Protein AF-A0A7I4Z5B1-F1 (afdb_monomer_lite)

Secondary structure (DSSP, 8-state):
-------------------------HHHHHHHHHHHHHHHHHHHHHHHHHHHHHHHHHHTT--SHHHHHHHHHHHHHHHHHHHHHHHT--------GGG---S---------------TT------------------

pLDDT: mean 71.31, std 20.85, range [38.5, 98.06]

Radius of gyration: 37.03 Å; chains: 1; bounding box: 104×56×85 Å

Organism: Haemonchus contortus (NCBI:txid6289)

Structure (mmCIF, N/CA/C/O backbone):
data_AF-A0A7I4Z5B1-F1
#
_entry.id   AF-A0A7I4Z5B1-F1
#
loop_
_atom_site.group_PDB
_atom_sit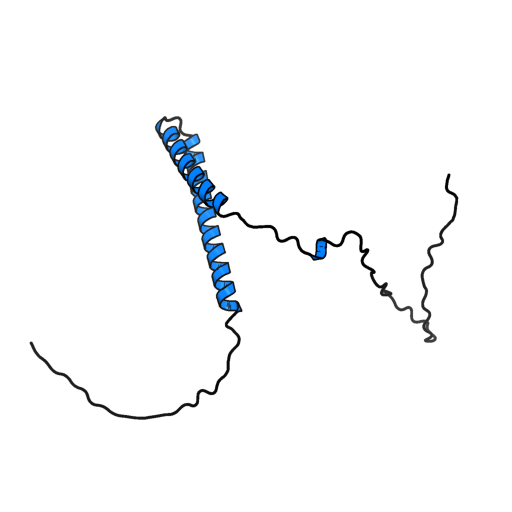e.id
_atom_site.type_symbol
_atom_site.label_atom_id
_atom_site.label_alt_id
_atom_site.label_comp_id
_atom_site.label_asym_id
_atom_site.label_entity_id
_atom_site.label_seq_id
_atom_site.pdbx_PDB_ins_code
_atom_site.Cartn_x
_atom_site.Cartn_y
_atom_site.Cartn_z
_atom_site.occupancy
_atom_site.B_iso_or_equiv
_atom_site.auth_seq_id
_atom_site.auth_comp_id
_atom_site.auth_asym_id
_atom_site.auth_atom_id
_atom_site.pdbx_PDB_model_num
ATOM 1 N N . MET A 1 1 ? 58.709 13.547 12.185 1.00 49.62 1 MET A N 1
ATOM 2 C CA . MET A 1 1 ? 59.556 14.073 11.096 1.00 49.62 1 MET A CA 1
ATOM 3 C C . MET A 1 1 ? 60.590 13.021 10.748 1.00 49.62 1 MET A C 1
ATOM 5 O O . MET A 1 1 ? 61.517 12.858 11.520 1.00 49.62 1 MET A O 1
ATOM 9 N N . PHE A 1 2 ? 60.396 12.301 9.646 1.00 42.34 2 PHE A N 1
ATOM 10 C CA . PHE A 1 2 ? 61.459 11.676 8.856 1.00 42.34 2 PHE A CA 1
ATOM 11 C C . PHE A 1 2 ? 60.923 11.565 7.426 1.00 42.34 2 PHE A C 1
ATOM 13 O O . PHE A 1 2 ? 59.967 10.840 7.168 1.00 42.34 2 PHE A O 1
ATOM 20 N N . ASN A 1 3 ? 61.494 12.387 6.547 1.00 42.47 3 ASN A N 1
ATOM 21 C CA . ASN A 1 3 ? 61.340 12.321 5.098 1.00 42.47 3 ASN A CA 1
ATOM 22 C C . ASN A 1 3 ? 62.118 11.118 4.564 1.00 42.47 3 ASN A C 1
ATOM 24 O O . ASN A 1 3 ? 63.179 10.824 5.112 1.00 42.47 3 ASN A O 1
ATOM 28 N N . SER A 1 4 ? 61.656 10.517 3.464 1.00 48.53 4 SER A N 1
ATOM 29 C CA . SER A 1 4 ? 62.501 9.961 2.389 1.00 48.53 4 SER A CA 1
ATOM 30 C C . SER A 1 4 ? 61.632 9.601 1.179 1.00 48.53 4 SER A C 1
ATOM 32 O O . SER A 1 4 ? 60.956 8.575 1.169 1.00 48.53 4 SER A O 1
ATOM 34 N N . GLU A 1 5 ? 61.650 10.478 0.175 1.00 57.03 5 GLU A N 1
ATOM 35 C CA . GLU A 1 5 ? 61.304 10.177 -1.216 1.00 57.03 5 GLU A CA 1
ATOM 36 C C . GLU A 1 5 ? 62.253 9.118 -1.783 1.00 57.03 5 GLU A C 1
ATOM 38 O O . GLU A 1 5 ? 63.460 9.199 -1.556 1.00 57.03 5 GLU A O 1
ATOM 43 N N . ILE A 1 6 ? 61.729 8.203 -2.603 1.00 55.91 6 ILE A N 1
ATOM 44 C CA . ILE A 1 6 ? 62.507 7.531 -3.649 1.00 55.91 6 ILE A CA 1
ATOM 45 C C . ILE A 1 6 ? 61.619 7.413 -4.897 1.00 55.91 6 ILE A C 1
ATOM 47 O O . ILE A 1 6 ? 60.673 6.631 -4.929 1.00 55.91 6 ILE A O 1
ATOM 51 N N . ILE A 1 7 ? 61.953 8.196 -5.925 1.00 51.06 7 ILE A N 1
ATOM 52 C CA . ILE A 1 7 ? 61.634 7.954 -7.343 1.00 51.06 7 ILE A CA 1
ATOM 53 C C . ILE A 1 7 ? 62.994 7.758 -8.040 1.00 51.06 7 ILE A C 1
ATOM 55 O O . ILE A 1 7 ? 63.935 8.482 -7.704 1.00 51.06 7 ILE A O 1
ATOM 59 N N . PRO A 1 8 ? 63.154 6.761 -8.933 1.00 51.91 8 PRO A N 1
ATOM 60 C CA . PRO A 1 8 ? 63.232 7.043 -10.382 1.00 51.91 8 PRO A CA 1
ATOM 61 C C . PRO A 1 8 ? 62.488 5.985 -11.234 1.00 51.91 8 PRO A C 1
ATOM 63 O O . PRO A 1 8 ? 62.470 4.807 -10.904 1.00 51.91 8 PRO A O 1
ATOM 66 N N . MET A 1 9 ? 61.674 6.384 -12.219 1.00 46.31 9 MET A N 1
ATOM 67 C CA . MET A 1 9 ? 62.015 6.587 -13.644 1.00 46.31 9 MET A CA 1
ATOM 68 C C . MET A 1 9 ? 62.583 5.355 -14.385 1.00 46.31 9 MET A C 1
ATOM 70 O O . MET A 1 9 ? 63.701 4.929 -14.116 1.00 46.31 9 MET A O 1
ATOM 74 N N . GLY A 1 10 ? 61.839 4.866 -15.390 1.00 42.00 10 GLY A N 1
ATOM 75 C CA . GLY A 1 10 ? 62.296 3.901 -16.400 1.00 42.00 10 GLY A CA 1
ATOM 76 C C . GLY A 1 10 ? 61.210 3.578 -17.442 1.00 42.00 10 GLY A C 1
ATOM 77 O O . GLY A 1 10 ? 60.165 3.041 -17.095 1.00 42.00 10 GLY A O 1
ATOM 78 N N . GLU A 1 11 ? 61.456 3.963 -18.695 1.00 46.19 11 GLU A N 1
ATOM 79 C CA . GLU A 1 11 ? 60.587 3.912 -19.883 1.00 46.19 11 GLU A CA 1
ATOM 80 C C . GLU A 1 11 ? 60.295 2.499 -20.429 1.00 46.19 11 GLU A C 1
ATOM 82 O O . GLU A 1 11 ? 61.148 1.620 -20.356 1.00 46.19 11 GLU A O 1
ATOM 87 N N . ALA A 1 12 ? 59.157 2.335 -21.121 1.00 40.97 12 ALA A N 1
ATOM 88 C CA . ALA A 1 12 ? 59.085 1.648 -22.420 1.00 40.97 12 ALA A CA 1
ATOM 89 C C . ALA A 1 12 ? 57.744 1.949 -23.111 1.00 40.97 12 ALA A C 1
ATOM 91 O O . ALA A 1 12 ? 56.671 1.615 -22.612 1.00 40.97 12 ALA A O 1
ATOM 92 N N . ALA A 1 13 ? 57.819 2.573 -24.284 1.00 47.03 13 ALA A N 1
ATOM 93 C CA . ALA A 1 13 ? 56.715 2.679 -25.223 1.00 47.03 13 ALA A CA 1
ATOM 94 C C . ALA A 1 13 ? 56.342 1.292 -25.776 1.00 47.03 13 ALA A C 1
ATOM 96 O O . ALA A 1 13 ? 57.212 0.502 -26.139 1.00 47.03 13 ALA A O 1
ATOM 97 N N . THR A 1 14 ? 55.050 1.013 -25.921 1.00 38.50 14 THR A N 1
ATOM 98 C CA . THR A 1 14 ? 54.547 0.091 -26.945 1.00 38.50 14 THR A CA 1
ATOM 99 C C . THR A 1 14 ? 53.209 0.621 -27.426 1.00 38.50 14 THR A C 1
ATOM 101 O O . THR A 1 14 ? 52.199 0.571 -26.731 1.00 38.50 14 THR A O 1
ATOM 104 N N . THR A 1 15 ? 53.256 1.175 -28.631 1.00 43.28 15 THR A N 1
ATOM 105 C CA . THR A 1 15 ? 52.124 1.408 -29.516 1.00 43.28 15 THR A CA 1
ATOM 106 C C . THR A 1 15 ? 51.325 0.117 -29.655 1.00 43.28 15 THR A C 1
ATOM 108 O O . THR A 1 15 ? 51.838 -0.868 -30.182 1.00 43.28 15 THR A O 1
ATOM 111 N N . GLN A 1 16 ? 50.066 0.132 -29.225 1.00 39.06 16 GLN A N 1
ATOM 112 C CA . GLN A 1 16 ? 49.049 -0.712 -29.832 1.00 39.06 16 GLN A CA 1
ATOM 113 C C . GLN A 1 16 ? 48.004 0.186 -30.480 1.00 39.06 16 GLN A C 1
ATOM 115 O O . GLN A 1 16 ? 47.349 1.019 -29.862 1.00 39.06 16 GLN A O 1
ATOM 120 N N . GLU A 1 17 ? 47.988 0.029 -31.791 1.00 46.47 17 GLU A N 1
ATOM 121 C CA . GLU A 1 17 ? 47.035 0.472 -32.781 1.00 46.47 17 GLU A CA 1
ATOM 122 C C . GLU A 1 17 ? 45.650 -0.086 -32.422 1.00 46.47 17 GLU A C 1
ATOM 124 O O . GLU A 1 17 ? 45.343 -1.237 -32.718 1.00 46.47 17 GLU A O 1
ATOM 129 N N . GLU A 1 18 ? 44.815 0.703 -31.742 1.00 43.25 18 GLU A N 1
ATOM 130 C CA . GLU A 1 18 ? 43.406 0.348 -31.561 1.00 43.25 18 GLU A CA 1
ATOM 131 C C . GLU A 1 18 ? 42.609 0.936 -32.727 1.00 43.25 18 GLU A C 1
ATOM 133 O O . GLU A 1 18 ? 42.120 2.070 -32.724 1.00 43.25 18 GLU A O 1
ATOM 138 N N . ALA A 1 19 ? 42.578 0.147 -33.798 1.00 40.78 19 ALA A N 1
ATOM 139 C CA . ALA A 1 19 ? 41.697 0.344 -34.925 1.00 40.78 19 ALA A CA 1
ATOM 140 C C . ALA A 1 19 ? 40.240 0.267 -34.449 1.00 40.78 19 ALA A C 1
ATOM 142 O O . ALA A 1 19 ? 39.747 -0.778 -34.045 1.00 40.78 19 ALA A O 1
ATOM 143 N N . SER A 1 20 ? 39.579 1.419 -34.513 1.00 49.75 20 SER A N 1
ATOM 144 C CA . SER A 1 20 ? 38.148 1.617 -34.744 1.00 49.75 20 SER A CA 1
ATOM 145 C C . SER A 1 20 ? 37.341 0.343 -35.047 1.00 49.75 20 SER A C 1
ATOM 147 O O . SER A 1 20 ? 37.263 -0.084 -36.197 1.00 49.75 20 SER A O 1
ATOM 149 N N . GLU A 1 21 ? 36.603 -0.148 -34.056 1.00 49.09 21 GLU A N 1
ATOM 150 C CA . GLU A 1 21 ? 35.303 -0.774 -34.293 1.00 49.09 21 GLU A CA 1
ATOM 151 C C . GLU A 1 21 ? 34.236 -0.014 -33.494 1.00 49.09 21 GLU A C 1
ATOM 153 O O . GLU A 1 21 ? 34.240 -0.045 -32.262 1.00 49.09 21 GLU A O 1
ATOM 158 N N . PRO A 1 22 ? 33.288 0.685 -34.144 1.00 49.38 22 PRO A N 1
ATOM 159 C CA . PRO A 1 22 ? 32.099 1.157 -33.461 1.00 49.38 22 PRO A CA 1
ATOM 160 C C . PRO A 1 22 ? 31.186 -0.051 -33.216 1.00 49.38 22 PRO A C 1
ATOM 162 O O . PRO A 1 22 ? 30.322 -0.369 -34.033 1.00 49.38 22 PRO A O 1
ATOM 165 N N . HIS A 1 23 ? 31.373 -0.745 -32.090 1.00 48.34 23 HIS A N 1
ATOM 166 C CA . HIS A 1 23 ? 30.384 -1.704 -31.605 1.00 48.34 23 HIS A CA 1
ATOM 167 C C . HIS A 1 23 ? 29.082 -0.961 -31.284 1.00 48.34 23 HIS A C 1
ATOM 169 O O . HIS A 1 23 ? 28.945 -0.222 -30.307 1.00 48.34 23 HIS A O 1
ATOM 175 N N . SER A 1 24 ? 28.116 -1.146 -32.177 1.00 51.94 24 SER A N 1
ATOM 176 C CA . SER A 1 24 ? 26.752 -0.633 -32.120 1.00 51.94 24 SER A CA 1
ATOM 177 C C . SER A 1 24 ? 25.913 -1.364 -31.051 1.00 51.94 24 SER A C 1
ATOM 179 O O . SER A 1 24 ? 24.845 -1.889 -31.355 1.00 51.94 24 SER A O 1
ATOM 181 N N . ASP A 1 25 ? 26.353 -1.360 -29.790 1.00 56.25 25 ASP A N 1
ATOM 182 C CA . ASP A 1 25 ? 25.610 -1.941 -28.651 1.00 56.25 25 ASP A CA 1
ATOM 183 C C . ASP A 1 25 ? 24.919 -0.886 -27.763 1.00 56.25 25 ASP A C 1
ATOM 185 O O . ASP A 1 25 ? 24.144 -1.195 -26.852 1.00 56.25 25 ASP A O 1
ATOM 189 N N . ALA A 1 26 ? 25.153 0.398 -28.031 1.00 57.97 26 ALA A N 1
ATOM 190 C CA . ALA A 1 26 ? 24.742 1.487 -27.148 1.00 57.97 26 ALA A CA 1
ATOM 191 C C . ALA A 1 26 ? 23.224 1.820 -27.051 1.00 57.97 26 ALA A C 1
ATOM 193 O O . ALA A 1 26 ? 22.852 2.471 -26.071 1.00 57.97 26 ALA A O 1
ATOM 194 N N . PRO A 1 27 ? 22.295 1.406 -27.944 1.00 56.41 27 PRO A N 1
ATOM 195 C CA . PRO A 1 27 ? 20.877 1.762 -27.768 1.00 56.41 27 PRO A CA 1
ATOM 196 C C . PRO A 1 27 ? 20.098 0.856 -26.798 1.00 56.41 27 PRO A C 1
ATOM 198 O O . PRO A 1 27 ? 19.154 1.320 -26.151 1.00 56.41 27 PRO A O 1
ATOM 201 N N . LEU A 1 28 ? 20.454 -0.432 -26.696 1.00 57.66 28 LEU A N 1
ATOM 202 C CA . LEU A 1 28 ? 19.630 -1.428 -25.991 1.00 57.66 28 LEU A CA 1
ATOM 203 C C . LEU A 1 28 ? 19.848 -1.406 -24.471 1.00 57.66 28 LEU A C 1
ATOM 205 O O . LEU A 1 28 ? 18.876 -1.451 -23.715 1.00 57.66 28 LEU A O 1
ATOM 209 N N . SER A 1 29 ? 21.092 -1.224 -24.019 1.00 76.12 29 SER A N 1
ATOM 210 C CA . SER A 1 29 ? 21.454 -1.218 -22.591 1.00 76.12 29 SER A CA 1
ATOM 211 C C . SER A 1 29 ? 20.813 -0.057 -21.812 1.00 76.12 29 SER A C 1
ATOM 213 O O . SER A 1 29 ? 20.193 -0.251 -20.765 1.00 76.12 29 SER A O 1
ATOM 215 N N . VAL A 1 30 ? 20.842 1.163 -22.362 1.00 83.25 30 VAL A N 1
ATOM 216 C CA . VAL A 1 30 ? 20.308 2.357 -21.676 1.00 83.25 30 VAL A CA 1
ATOM 217 C C . VAL A 1 30 ? 18.776 2.354 -21.626 1.00 83.25 30 VAL A C 1
ATOM 219 O O . VAL A 1 30 ? 18.161 2.813 -20.658 1.00 83.25 30 VAL A O 1
ATOM 222 N N . ALA A 1 31 ? 18.120 1.867 -22.681 1.00 82.88 31 ALA A N 1
ATOM 223 C CA . ALA A 1 31 ? 16.665 1.735 -22.704 1.00 82.88 31 ALA A CA 1
ATOM 224 C C . ALA A 1 31 ? 16.182 0.658 -21.718 1.00 82.88 31 ALA A C 1
ATOM 226 O O . ALA A 1 31 ? 15.190 0.874 -21.012 1.00 82.88 31 ALA A O 1
ATOM 227 N N . GLN A 1 32 ? 16.906 -0.461 -21.635 1.00 88.50 32 GLN A N 1
ATOM 228 C CA . GLN A 1 32 ? 16.639 -1.532 -20.683 1.00 88.50 32 GLN A CA 1
ATOM 229 C C . GLN A 1 32 ? 16.850 -1.075 -19.234 1.00 88.50 32 GLN A C 1
ATOM 231 O O . GLN A 1 32 ? 15.934 -1.235 -18.427 1.00 88.50 32 GLN A O 1
ATOM 236 N N . GLY A 1 33 ? 17.958 -0.397 -18.921 1.00 90.75 33 GLY A N 1
ATOM 237 C CA . GLY A 1 33 ? 18.211 0.129 -17.574 1.00 90.75 33 GLY A CA 1
ATOM 238 C C . GLY A 1 33 ? 17.112 1.084 -17.095 1.00 90.75 33 GLY A C 1
ATOM 239 O O . GLY A 1 33 ? 16.570 0.930 -16.002 1.00 90.75 33 GLY A O 1
ATOM 240 N N . ARG A 1 34 ? 16.660 2.006 -17.959 1.00 92.94 34 ARG A N 1
ATOM 241 C CA . ARG A 1 34 ? 15.523 2.895 -17.646 1.00 92.94 34 ARG A CA 1
ATOM 242 C C . ARG A 1 34 ? 14.218 2.131 -17.417 1.00 92.94 34 ARG A C 1
ATOM 244 O O . ARG A 1 34 ? 13.364 2.581 -16.653 1.00 92.94 34 ARG A O 1
ATOM 251 N N . ARG A 1 35 ? 14.005 1.013 -18.118 1.00 93.06 35 ARG A N 1
ATOM 252 C CA . ARG A 1 35 ? 12.827 0.159 -17.921 1.00 93.06 35 ARG A CA 1
ATOM 253 C C . ARG A 1 35 ? 12.890 -0.514 -16.555 1.00 93.06 35 ARG A C 1
ATOM 255 O O . ARG A 1 35 ? 11.924 -0.405 -15.806 1.00 93.06 35 ARG A O 1
ATOM 262 N N . GLU A 1 36 ? 13.997 -1.173 -16.242 1.00 94.75 36 GLU A N 1
ATOM 263 C CA . GLU A 1 36 ? 14.215 -1.850 -14.961 1.00 94.75 36 GLU A CA 1
ATOM 264 C C . GLU A 1 36 ? 14.051 -0.879 -13.790 1.00 94.75 36 GLU A C 1
ATOM 266 O O . GLU A 1 36 ? 13.286 -1.159 -12.870 1.00 94.75 36 GLU A O 1
ATOM 271 N N . GLU A 1 37 ? 14.633 0.319 -13.881 1.00 95.69 37 GLU A N 1
ATOM 272 C CA . GLU A 1 37 ? 14.490 1.366 -12.867 1.00 95.69 37 GLU A CA 1
ATOM 273 C C . GLU A 1 37 ? 13.017 1.734 -12.606 1.00 95.69 37 GLU A C 1
ATOM 275 O O . GLU A 1 37 ? 12.579 1.804 -11.453 1.00 95.69 37 GLU A O 1
ATOM 280 N N . ARG A 1 38 ? 12.213 1.922 -13.666 1.00 95.44 38 ARG A N 1
ATOM 281 C CA . ARG A 1 38 ? 10.770 2.195 -13.526 1.00 95.44 38 ARG A CA 1
ATOM 282 C C . ARG A 1 38 ? 10.033 1.041 -12.850 1.00 95.44 38 ARG A C 1
ATOM 284 O O . ARG A 1 38 ? 9.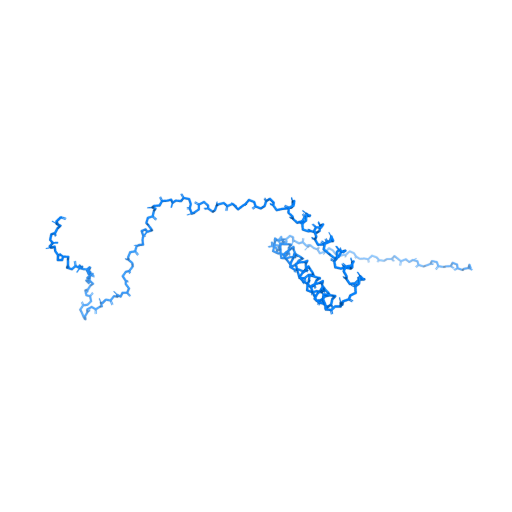171 1.293 -12.011 1.00 95.44 38 ARG A O 1
ATOM 291 N N . TYR A 1 39 ? 10.363 -0.207 -13.183 1.00 96.75 39 TYR A N 1
ATOM 292 C CA . TYR A 1 39 ? 9.747 -1.374 -12.545 1.00 96.75 39 TYR A CA 1
ATOM 293 C C . TYR A 1 39 ? 10.180 -1.542 -11.086 1.00 96.75 39 TYR A C 1
ATOM 295 O O . TYR A 1 39 ? 9.346 -1.897 -10.254 1.00 96.75 39 TYR A O 1
ATOM 303 N N . CYS A 1 40 ? 11.427 -1.217 -10.743 1.00 97.06 40 CYS A N 1
ATOM 304 C CA . CYS A 1 40 ? 11.893 -1.165 -9.359 1.00 97.06 40 CYS A CA 1
ATOM 305 C C . CYS A 1 40 ? 11.107 -0.123 -8.551 1.00 97.06 40 CYS A C 1
ATOM 307 O O . CYS A 1 40 ? 10.574 -0.450 -7.490 1.00 97.06 40 CYS A O 1
ATOM 309 N N . LYS A 1 41 ? 10.944 1.096 -9.084 1.00 96.94 41 LYS A N 1
ATOM 310 C CA . LYS A 1 41 ? 10.124 2.155 -8.466 1.00 96.94 41 LYS A CA 1
ATOM 311 C C . LYS A 1 41 ? 8.663 1.727 -8.307 1.00 96.94 41 LYS A C 1
ATOM 313 O O . LYS A 1 41 ? 8.099 1.867 -7.226 1.00 96.94 41 LYS A O 1
ATOM 318 N N . LEU A 1 42 ? 8.066 1.128 -9.340 1.00 96.12 42 LEU A N 1
ATOM 319 C CA . LEU A 1 42 ? 6.708 0.579 -9.271 1.00 96.12 42 LEU A CA 1
ATOM 320 C C . LEU A 1 42 ? 6.587 -0.511 -8.199 1.00 96.12 42 LEU A C 1
ATOM 322 O O . LEU A 1 42 ? 5.619 -0.531 -7.441 1.00 96.12 42 LEU A O 1
ATOM 326 N N . SER A 1 43 ? 7.562 -1.419 -8.118 1.00 97.12 43 SER A N 1
ATOM 327 C CA . SER A 1 43 ? 7.571 -2.457 -7.089 1.00 97.12 43 SER A CA 1
ATOM 328 C C . SER A 1 43 ? 7.677 -1.859 -5.690 1.00 97.12 43 SER A C 1
ATOM 330 O O . SER A 1 43 ? 7.030 -2.386 -4.789 1.00 97.12 43 SER A O 1
ATOM 332 N N . ALA A 1 44 ? 8.474 -0.807 -5.496 1.00 97.19 44 ALA A N 1
ATOM 333 C CA . ALA A 1 44 ? 8.583 -0.124 -4.213 1.00 97.19 44 ALA A CA 1
ATOM 334 C C . ALA A 1 44 ? 7.238 0.497 -3.810 1.00 97.19 44 ALA A C 1
ATOM 336 O O . ALA A 1 44 ? 6.746 0.206 -2.725 1.00 97.19 44 ALA A O 1
ATOM 337 N N . ILE A 1 45 ? 6.587 1.231 -4.722 1.00 95.88 45 ILE A N 1
ATOM 338 C CA . ILE A 1 45 ? 5.260 1.828 -4.493 1.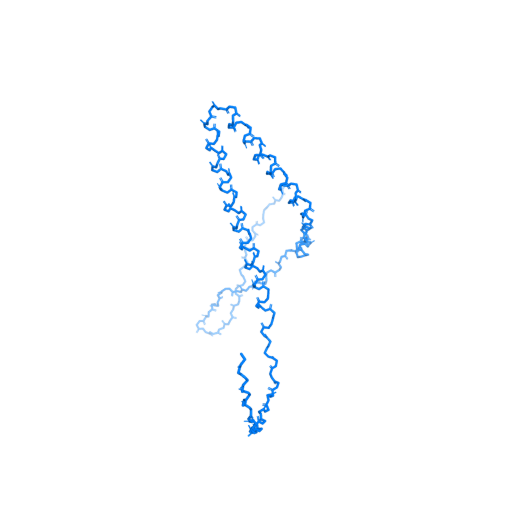00 95.88 45 ILE A CA 1
ATOM 339 C C . ILE A 1 45 ? 4.239 0.762 -4.078 1.00 95.88 45 ILE A C 1
ATOM 341 O O . ILE A 1 45 ? 3.531 0.939 -3.090 1.00 95.88 45 ILE A O 1
ATOM 345 N N . LYS A 1 46 ? 4.192 -0.373 -4.788 1.00 96.81 46 LYS A N 1
ATOM 346 C CA . LYS A 1 46 ? 3.268 -1.474 -4.467 1.00 96.81 46 LYS A CA 1
ATOM 347 C C . LYS A 1 46 ? 3.492 -2.048 -3.069 1.00 96.81 46 LYS A C 1
ATOM 349 O O . LYS A 1 46 ? 2.524 -2.299 -2.359 1.00 96.81 46 LYS A O 1
ATOM 354 N N . ARG A 1 47 ? 4.752 -2.259 -2.671 1.00 97.75 47 ARG A N 1
ATOM 355 C CA . ARG A 1 47 ? 5.079 -2.769 -1.329 1.00 97.75 47 ARG A CA 1
ATOM 356 C C . ARG A 1 47 ? 4.676 -1.770 -0.252 1.00 97.75 47 ARG A C 1
ATOM 358 O O . ARG A 1 47 ? 4.055 -2.169 0.724 1.00 97.75 47 ARG A O 1
ATOM 365 N N . THR A 1 48 ? 4.979 -0.489 -0.451 1.00 96.56 48 THR A N 1
ATOM 366 C CA . THR A 1 48 ? 4.592 0.568 0.489 1.00 96.56 48 THR A CA 1
ATOM 367 C C . THR A 1 48 ? 3.077 0.636 0.649 1.00 96.56 48 THR A C 1
ATOM 369 O O . THR A 1 48 ? 2.594 0.674 1.775 1.00 96.56 48 THR A O 1
ATOM 372 N N . TYR A 1 49 ? 2.322 0.576 -0.452 1.00 96.62 49 TYR A N 1
ATOM 373 C CA . TYR A 1 49 ? 0.861 0.583 -0.394 1.00 96.62 49 TYR A CA 1
ATOM 374 C C . TYR A 1 49 ? 0.307 -0.616 0.383 1.00 96.62 49 TYR A C 1
ATOM 376 O O . TYR A 1 49 ? -0.537 -0.433 1.251 1.00 96.62 49 TYR A O 1
ATOM 384 N N . ALA A 1 50 ? 0.836 -1.820 0.145 1.00 97.44 50 ALA A N 1
ATOM 385 C CA . ALA A 1 50 ? 0.414 -3.018 0.872 1.00 97.44 50 ALA A CA 1
ATOM 386 C C . ALA A 1 50 ? 0.667 -2.912 2.389 1.00 97.44 50 ALA A C 1
ATOM 388 O O . ALA A 1 50 ? -0.154 -3.360 3.184 1.00 97.44 50 ALA A O 1
ATOM 389 N N . VAL A 1 51 ? 1.783 -2.299 2.801 1.00 97.50 51 VAL A N 1
ATOM 390 C CA . VAL A 1 51 ? 2.064 -2.039 4.223 1.00 97.50 51 VAL A CA 1
ATOM 391 C C . VAL A 1 51 ? 1.067 -1.036 4.800 1.00 97.50 51 VAL A C 1
ATOM 393 O O . VAL A 1 51 ? 0.512 -1.283 5.865 1.00 97.50 51 VAL A O 1
ATOM 396 N N . VAL A 1 52 ? 0.808 0.070 4.097 1.00 97.44 52 VAL A N 1
ATOM 397 C CA . VAL A 1 52 ? -0.165 1.085 4.533 1.00 97.44 52 VAL A CA 1
ATOM 398 C C . VAL A 1 52 ? -1.565 0.485 4.666 1.00 97.44 52 VAL A C 1
ATOM 400 O O . VAL A 1 52 ? -2.227 0.708 5.675 1.00 97.44 52 VAL A O 1
ATOM 403 N N . GLU A 1 53 ? -1.993 -0.321 3.695 1.00 97.19 53 GLU A N 1
ATOM 404 C CA . GLU A 1 53 ? -3.282 -1.014 3.715 1.00 97.19 53 GLU A CA 1
ATOM 405 C C . GLU A 1 53 ? -3.383 -1.988 4.897 1.00 97.19 53 GLU A C 1
ATOM 407 O O . GLU A 1 53 ? -4.356 -1.951 5.649 1.00 97.19 53 GLU A O 1
ATOM 412 N N . ALA A 1 54 ? -2.358 -2.815 5.123 1.00 98.06 54 ALA A N 1
ATOM 413 C CA . ALA A 1 54 ? -2.330 -3.743 6.252 1.00 98.06 54 ALA A CA 1
ATOM 414 C C . ALA A 1 54 ? -2.390 -3.015 7.608 1.00 98.06 54 ALA A C 1
ATOM 416 O O . ALA A 1 54 ? -3.094 -3.459 8.524 1.00 98.06 54 ALA A O 1
ATOM 417 N N . THR A 1 55 ? -1.692 -1.883 7.733 1.00 96.88 55 THR A N 1
ATOM 418 C CA . THR A 1 55 ? -1.739 -1.028 8.925 1.00 96.88 55 THR A CA 1
ATOM 419 C C . THR A 1 55 ? -3.123 -0.418 9.108 1.00 96.88 55 THR A C 1
ATOM 421 O O . THR A 1 55 ? -3.685 -0.535 10.192 1.00 96.88 55 THR A O 1
ATOM 424 N N . ALA A 1 56 ? -3.721 0.149 8.058 1.00 97.31 56 ALA A N 1
ATOM 425 C CA . ALA A 1 56 ? -5.060 0.730 8.119 1.00 97.31 56 ALA A CA 1
ATOM 426 C C . ALA A 1 56 ? -6.122 -0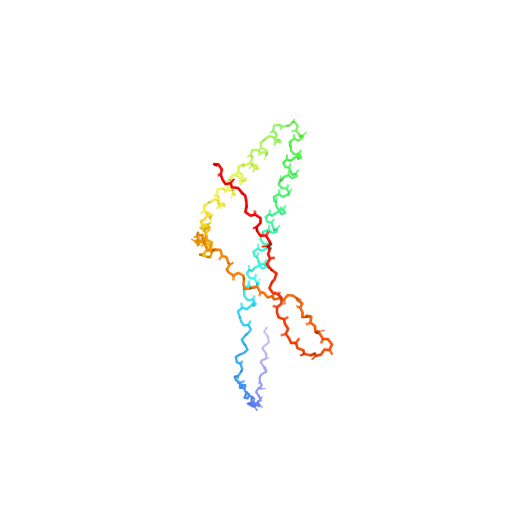.309 8.521 1.00 97.31 56 ALA A C 1
ATOM 428 O O . ALA A 1 56 ? -6.951 -0.043 9.386 1.00 97.31 56 ALA A O 1
ATOM 429 N N . ILE A 1 57 ? -6.050 -1.528 7.971 1.00 98.06 57 ILE A N 1
ATOM 430 C CA . ILE A 1 57 ? -6.929 -2.644 8.361 1.00 98.06 57 ILE A CA 1
ATOM 431 C C . ILE A 1 57 ? -6.741 -3.009 9.837 1.00 98.06 57 ILE A C 1
ATOM 433 O O . ILE A 1 57 ? -7.704 -3.368 10.513 1.00 98.06 57 ILE A O 1
ATOM 437 N N . SER A 1 58 ? -5.506 -2.968 10.335 1.00 97.69 58 SER A N 1
ATOM 438 C CA . SER A 1 58 ? -5.209 -3.277 11.736 1.00 97.69 58 SER A CA 1
ATOM 439 C C . SER A 1 58 ? -5.731 -2.188 12.674 1.00 97.69 58 SER A C 1
ATOM 441 O O . SER A 1 58 ? -6.354 -2.519 13.678 1.00 97.69 58 SER A O 1
ATOM 443 N N . LEU A 1 59 ? -5.551 -0.913 12.317 1.00 97.19 59 LEU A N 1
ATOM 444 C CA . LEU A 1 59 ? -6.070 0.235 13.066 1.00 97.19 59 LEU A CA 1
ATOM 445 C C . LEU A 1 59 ? -7.598 0.263 13.089 1.00 97.19 59 LEU A C 1
ATOM 447 O O . LEU A 1 59 ? -8.176 0.478 14.143 1.00 97.19 59 LEU A O 1
ATOM 451 N N . ALA A 1 60 ? -8.260 -0.057 11.975 1.00 96.88 60 ALA A N 1
ATOM 452 C CA . ALA A 1 60 ? -9.723 -0.093 11.894 1.00 96.88 60 ALA A CA 1
ATOM 453 C C . ALA A 1 60 ? -10.380 -1.143 12.813 1.00 96.88 60 ALA A C 1
ATOM 455 O O . ALA A 1 60 ? -11.593 -1.120 13.007 1.00 96.88 60 ALA A O 1
ATOM 456 N N . LYS A 1 61 ? -9.603 -2.087 13.361 1.00 97.38 61 LYS A N 1
ATOM 457 C CA . LYS A 1 61 ? -10.077 -3.068 14.351 1.00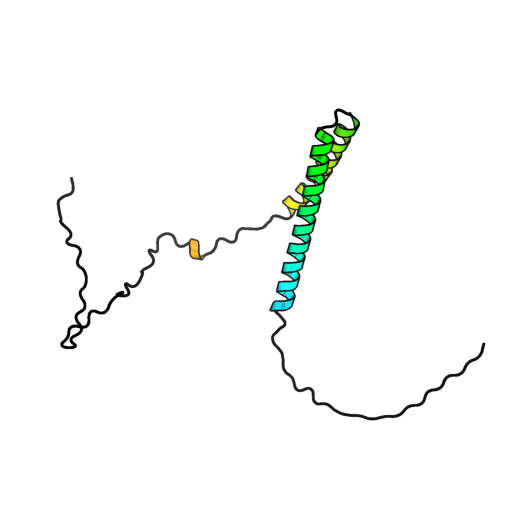 97.38 61 LYS A CA 1
ATOM 458 C C . LYS A 1 61 ? -9.949 -2.573 15.793 1.00 97.38 61 LYS A C 1
ATOM 460 O O . LYS A 1 61 ? -10.455 -3.242 16.691 1.00 97.38 61 LYS A O 1
ATOM 465 N N . LEU A 1 62 ? -9.233 -1.474 16.024 1.00 96.44 62 LEU A N 1
ATOM 466 C CA . LEU A 1 62 ? -9.039 -0.881 17.342 1.00 96.44 62 LEU A CA 1
ATOM 467 C C . LEU A 1 62 ? -10.117 0.181 17.570 1.00 96.44 62 LEU A C 1
ATOM 469 O O . LEU A 1 62 ? -10.230 1.126 16.796 1.00 96.44 62 LEU A O 1
ATOM 473 N N . ASP A 1 63 ? -10.891 0.032 18.641 1.00 95.06 63 ASP A N 1
ATOM 474 C CA . ASP A 1 63 ? -11.909 1.005 19.052 1.00 95.06 63 ASP A CA 1
ATOM 475 C C . ASP A 1 63 ? -11.281 2.049 19.986 1.00 95.06 63 ASP A C 1
ATOM 477 O O . ASP A 1 63 ? -11.491 2.046 21.200 1.00 95.06 63 ASP A O 1
ATOM 481 N N . THR A 1 64 ? -10.379 2.862 19.432 1.00 97.12 64 THR A N 1
ATOM 482 C CA . THR A 1 64 ? -9.702 3.938 20.163 1.00 97.12 64 THR A CA 1
ATOM 483 C C . THR A 1 64 ? -9.688 5.230 19.354 1.00 97.12 64 THR A C 1
ATOM 485 O O . THR A 1 64 ? -9.541 5.221 18.128 1.00 97.12 64 THR A O 1
ATOM 488 N N . ASP A 1 65 ? -9.773 6.363 20.051 1.00 96.19 65 ASP A N 1
ATOM 489 C CA . ASP A 1 65 ? -9.649 7.686 19.427 1.00 96.19 65 ASP A CA 1
ATOM 490 C C . ASP A 1 65 ? -8.291 7.837 18.722 1.00 96.19 65 ASP A C 1
ATOM 492 O O . ASP A 1 65 ? -8.212 8.363 17.615 1.00 96.19 65 ASP A O 1
ATOM 496 N N . GLU A 1 66 ? -7.234 7.270 19.310 1.00 96.06 66 GLU A N 1
ATOM 497 C CA . GLU A 1 66 ? -5.890 7.225 18.727 1.00 96.06 66 GLU A CA 1
ATOM 498 C C . GLU A 1 66 ? -5.849 6.497 17.371 1.00 96.06 66 GLU A C 1
ATOM 500 O O . GLU A 1 66 ? -5.122 6.893 16.464 1.00 96.06 66 GLU A O 1
ATOM 505 N N . ALA A 1 67 ? -6.619 5.416 17.206 1.00 96.81 67 ALA A N 1
ATOM 506 C CA . ALA A 1 67 ? -6.683 4.705 15.931 1.00 96.81 67 ALA A CA 1
ATOM 507 C C . ALA A 1 67 ? -7.408 5.540 14.867 1.00 96.81 67 ALA A C 1
ATOM 509 O O . ALA A 1 67 ? -7.016 5.529 13.698 1.00 96.81 67 ALA A O 1
ATOM 510 N N . THR A 1 68 ? -8.422 6.303 15.277 1.00 97.06 68 THR A N 1
ATOM 511 C CA . THR A 1 68 ? -9.159 7.212 14.392 1.00 97.06 68 THR A CA 1
ATOM 512 C C . THR A 1 68 ? -8.257 8.341 13.898 1.00 97.06 68 THR A C 1
ATOM 514 O O . THR A 1 68 ? -8.172 8.567 12.691 1.00 97.06 68 THR A O 1
ATOM 517 N N . THR A 1 69 ? -7.501 8.987 14.793 1.00 97.88 69 THR A N 1
ATOM 518 C CA . THR A 1 69 ? -6.568 10.061 14.413 1.00 97.88 69 THR A CA 1
ATOM 519 C C . THR A 1 69 ? -5.453 9.558 13.492 1.00 97.88 69 THR A C 1
ATOM 521 O O . THR A 1 69 ? -5.120 10.214 12.505 1.00 97.88 69 THR A O 1
ATOM 524 N N . GLN A 1 70 ? -4.916 8.360 13.740 1.00 97.00 70 GLN A N 1
ATOM 525 C CA . GLN A 1 70 ? -3.906 7.751 12.866 1.00 97.00 70 GLN A CA 1
ATOM 526 C C . GLN A 1 70 ? -4.454 7.397 11.476 1.00 97.00 70 GLN A C 1
ATOM 528 O O . GLN A 1 70 ? -3.752 7.549 10.473 1.00 97.00 70 GLN A O 1
ATOM 533 N N . LEU A 1 71 ? -5.706 6.938 11.384 1.00 97.62 71 LEU A N 1
ATOM 534 C CA . LEU A 1 71 ? -6.359 6.676 10.099 1.00 97.62 71 LEU A CA 1
ATOM 535 C C . LEU A 1 71 ? -6.590 7.964 9.300 1.00 97.62 71 LEU A C 1
ATOM 537 O O . LEU A 1 71 ? -6.377 7.966 8.085 1.00 97.62 71 LEU A O 1
ATOM 541 N N . GLU A 1 72 ? -6.973 9.058 9.959 1.00 97.50 72 GLU A N 1
ATOM 542 C CA . GLU A 1 72 ? -7.088 10.377 9.326 1.00 97.50 72 GLU A CA 1
ATOM 543 C C . GLU A 1 72 ? -5.737 10.867 8.793 1.00 97.50 72 GLU A C 1
ATOM 545 O O . GLU A 1 72 ? -5.649 11.350 7.661 1.00 97.50 72 GLU A O 1
ATOM 550 N N . GLU A 1 73 ? -4.661 10.693 9.563 1.00 97.38 73 GLU A N 1
ATOM 551 C CA . GLU A 1 73 ? -3.315 11.068 9.131 1.00 97.38 73 GLU A CA 1
ATOM 552 C C . GLU A 1 73 ? -2.872 10.263 7.896 1.00 97.38 73 GLU A C 1
ATOM 554 O O . GLU A 1 73 ? -2.427 10.835 6.895 1.00 97.38 73 GLU A O 1
ATOM 559 N N . LEU A 1 74 ? -3.068 8.938 7.916 1.00 96.62 74 LEU A N 1
ATOM 560 C CA . LEU A 1 74 ? -2.793 8.071 6.766 1.00 96.62 74 LEU A CA 1
ATOM 561 C C . LEU A 1 74 ? -3.597 8.484 5.530 1.00 96.62 74 LEU A C 1
ATOM 563 O O . LEU A 1 74 ? -3.053 8.519 4.421 1.00 96.62 74 LEU A O 1
ATOM 567 N N . LEU A 1 75 ? -4.875 8.822 5.706 1.00 96.81 75 LEU A N 1
ATOM 568 C CA . LEU A 1 75 ? -5.730 9.285 4.620 1.00 96.81 75 LEU A CA 1
ATOM 569 C C . LEU A 1 75 ? -5.201 10.588 4.008 1.00 96.81 75 LEU A C 1
ATOM 571 O O . LEU A 1 75 ? -5.118 10.690 2.782 1.00 96.81 75 LEU A O 1
ATOM 575 N N . ASN A 1 76 ? -4.783 11.548 4.834 1.00 97.06 76 ASN A N 1
ATOM 576 C CA . ASN A 1 76 ? -4.226 12.820 4.372 1.00 97.06 76 ASN A CA 1
ATOM 577 C C . ASN A 1 76 ? -2.954 12.617 3.534 1.00 97.06 76 ASN A C 1
ATOM 579 O O . ASN A 1 76 ? -2.824 13.196 2.450 1.00 97.06 76 ASN A O 1
ATOM 583 N N . TYR A 1 77 ? -2.035 11.747 3.969 1.00 96.06 77 TYR A N 1
ATOM 584 C CA . TYR A 1 77 ? -0.836 11.431 3.184 1.00 96.06 77 TYR A CA 1
ATOM 585 C C . TYR A 1 77 ? -1.167 10.753 1.851 1.00 96.06 77 TYR A C 1
ATOM 587 O O . TYR A 1 77 ? -0.563 11.078 0.824 1.00 96.06 77 TYR A O 1
ATOM 595 N N . LEU A 1 78 ? -2.138 9.835 1.836 1.00 95.25 78 LEU A N 1
ATOM 596 C CA . LEU A 1 78 ? -2.572 9.173 0.605 1.00 95.25 78 LEU A CA 1
ATOM 597 C C . LEU A 1 78 ? -3.230 10.154 -0.370 1.00 95.25 78 LEU A C 1
ATOM 599 O O . LEU A 1 78 ? -2.971 10.079 -1.571 1.00 95.25 78 LEU A O 1
ATOM 603 N N . GLN A 1 79 ? -4.031 11.098 0.125 1.00 95.38 79 GLN A N 1
ATOM 604 C CA . GLN A 1 79 ? -4.623 12.153 -0.699 1.00 95.38 79 GLN A CA 1
ATOM 605 C C . GLN A 1 79 ? -3.556 13.078 -1.291 1.00 95.38 79 GLN A C 1
ATOM 607 O O . GLN A 1 79 ? -3.616 13.394 -2.480 1.00 95.38 79 GLN A O 1
ATOM 612 N N . LEU A 1 80 ? -2.540 13.453 -0.507 1.00 94.62 80 LEU A N 1
ATOM 613 C CA . LEU A 1 80 ? -1.410 14.238 -1.004 1.00 94.62 80 LEU A CA 1
ATOM 614 C C . LEU A 1 80 ? -0.659 13.491 -2.118 1.00 94.62 80 LEU A C 1
ATOM 616 O O . LEU A 1 80 ? -0.398 14.055 -3.183 1.00 94.62 80 LEU A O 1
ATOM 620 N N . ALA A 1 81 ? -0.363 12.206 -1.906 1.00 92.06 81 ALA A N 1
ATOM 621 C CA . ALA A 1 81 ? 0.289 11.364 -2.906 1.00 92.06 81 ALA A CA 1
ATOM 622 C C . ALA A 1 81 ? -0.562 11.208 -4.182 1.00 92.06 81 ALA A C 1
ATOM 624 O O . ALA A 1 81 ? -0.034 11.280 -5.296 1.00 92.06 81 ALA A O 1
ATOM 625 N N . ALA A 1 82 ? -1.880 11.042 -4.036 1.00 90.12 82 ALA A N 1
ATOM 626 C CA . ALA A 1 82 ? -2.815 10.962 -5.154 1.00 90.12 82 ALA A CA 1
ATOM 627 C C . ALA A 1 82 ? -2.872 12.272 -5.952 1.00 90.12 82 ALA A C 1
ATOM 629 O O . ALA A 1 82 ? -2.879 12.231 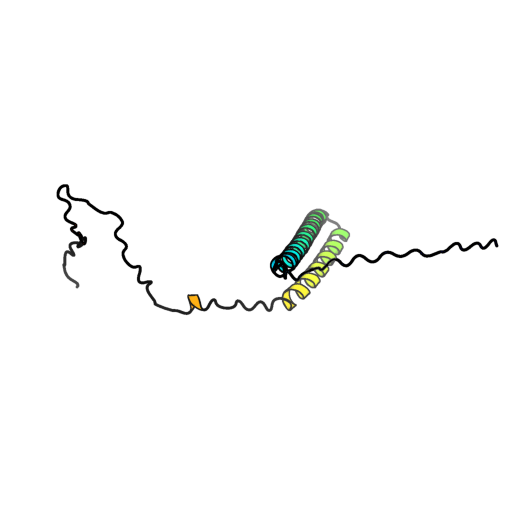-7.184 1.00 90.12 82 ALA A O 1
ATOM 630 N N . GLY A 1 83 ? -2.844 13.422 -5.271 1.00 88.50 83 GLY A N 1
ATOM 631 C CA . GLY A 1 83 ? -2.766 14.734 -5.909 1.00 88.50 83 GLY A CA 1
ATOM 632 C C . GLY A 1 83 ? -1.553 14.839 -6.833 1.00 88.50 83 GLY A C 1
ATOM 633 O O . GLY A 1 83 ? -1.706 15.129 -8.018 1.00 88.50 83 GLY A O 1
ATOM 634 N N . VAL A 1 84 ? -0.357 14.501 -6.337 1.00 87.44 84 VAL A N 1
ATOM 635 C CA . VAL A 1 84 ? 0.883 14.509 -7.139 1.00 87.44 84 VAL A CA 1
ATOM 636 C C . VAL A 1 84 ? 0.776 13.597 -8.368 1.00 87.44 84 VAL A C 1
ATOM 638 O O . VAL A 1 84 ? 1.193 13.980 -9.463 1.00 87.44 84 VAL A O 1
ATOM 641 N N . ALA A 1 85 ? 0.187 12.407 -8.217 1.00 82.56 85 ALA A N 1
ATOM 642 C CA . ALA A 1 85 ? 0.018 11.467 -9.323 1.00 82.56 85 ALA A CA 1
ATOM 643 C C . ALA A 1 85 ? -0.896 12.020 -10.433 1.00 82.56 85 ALA A C 1
ATOM 645 O O . ALA A 1 85 ? -0.563 11.904 -11.615 1.00 82.56 85 ALA A O 1
ATOM 646 N N . GLN A 1 86 ? -2.013 12.659 -10.073 1.00 75.06 86 GLN A N 1
ATOM 647 C CA . GLN A 1 86 ? -2.978 13.199 -11.038 1.00 75.06 86 GLN A CA 1
ATOM 648 C C . GLN A 1 86 ? -2.397 14.335 -11.890 1.00 75.06 86 GLN A C 1
ATOM 650 O O . GLN A 1 86 ? -2.601 14.340 -13.103 1.00 75.06 86 GLN A O 1
ATOM 655 N N . PHE A 1 87 ? -1.603 15.238 -11.304 1.00 61.16 87 PHE A N 1
ATOM 656 C CA . PHE A 1 87 ? -0.964 16.331 -12.053 1.00 61.16 87 PHE A CA 1
ATOM 657 C C . PHE A 1 87 ? 0.051 15.847 -13.101 1.00 61.16 87 PHE A C 1
ATOM 659 O O . PHE A 1 87 ? 0.332 16.557 -14.064 1.00 61.16 87 PHE A O 1
ATOM 666 N N . SER A 1 88 ? 0.586 14.633 -12.945 1.00 62.12 88 SER A N 1
ATOM 667 C CA . SER A 1 88 ? 1.572 14.049 -13.864 1.00 62.12 88 SER A CA 1
ATOM 668 C C . SER A 1 88 ? 0.965 13.260 -15.036 1.00 62.12 88 SER A C 1
ATOM 670 O O . SER A 1 88 ? 1.682 12.882 -15.964 1.00 62.12 88 SER A O 1
ATOM 672 N N . SER A 1 89 ? -0.352 13.012 -15.027 1.00 55.34 89 SER A N 1
ATOM 673 C CA . SER A 1 89 ? -1.036 12.171 -16.015 1.00 55.34 89 SER A CA 1
ATOM 674 C C . SER A 1 89 ? -1.565 12.989 -17.201 1.00 55.34 89 SER A C 1
ATOM 676 O O . SER A 1 89 ? -2.767 13.112 -17.412 1.00 55.34 89 SER A O 1
ATOM 678 N N . SER A 1 90 ? -0.662 13.539 -18.015 1.00 54.06 90 SER A N 1
ATOM 679 C CA . SER A 1 90 ? -0.980 14.036 -19.365 1.00 54.06 90 SER A CA 1
ATOM 680 C C . SER A 1 90 ? -0.607 13.007 -20.439 1.00 54.06 90 SER A C 1
ATOM 682 O O . SER A 1 90 ? -0.116 13.345 -21.516 1.00 54.06 90 SER A O 1
ATOM 684 N N . VAL A 1 91 ? -0.820 11.715 -20.155 1.00 56.25 91 VAL A N 1
ATOM 685 C CA . VAL A 1 91 ? -0.612 10.651 -21.146 1.00 56.25 91 VAL A CA 1
ATOM 686 C C . VAL A 1 91 ? -1.767 10.690 -22.143 1.00 56.25 91 VAL A C 1
ATOM 688 O O . VAL A 1 91 ? -2.765 9.983 -22.015 1.00 56.25 91 VAL A O 1
ATOM 691 N N . THR A 1 92 ? -1.630 11.549 -23.149 1.00 57.97 92 THR A N 1
ATOM 692 C CA . THR A 1 92 ? -2.465 11.545 -24.346 1.00 57.97 92 THR A CA 1
ATOM 693 C C . THR A 1 92 ? -2.320 10.177 -25.002 1.00 57.97 92 THR A C 1
ATOM 695 O O . THR A 1 92 ? -1.244 9.820 -25.484 1.00 57.97 92 THR A O 1
ATOM 698 N N . LEU A 1 93 ? -3.395 9.387 -25.002 1.00 60.34 93 LEU A N 1
ATOM 699 C CA . LEU A 1 93 ? -3.475 8.157 -25.782 1.00 60.34 93 LEU A CA 1
ATOM 700 C C . LEU A 1 93 ? -3.317 8.543 -27.253 1.00 60.34 93 LEU A C 1
ATOM 702 O O . LEU A 1 93 ? -4.258 9.023 -27.882 1.00 60.34 93 LEU A O 1
ATOM 706 N N . ALA A 1 94 ? -2.108 8.390 -27.792 1.00 61.38 94 ALA A N 1
ATOM 707 C CA . ALA A 1 94 ? -1.873 8.562 -29.213 1.00 61.38 94 ALA A CA 1
ATOM 708 C C . ALA A 1 94 ? -2.743 7.531 -29.943 1.00 61.38 94 ALA A C 1
ATOM 710 O O . ALA A 1 94 ? -2.493 6.325 -29.870 1.00 61.38 94 ALA A O 1
ATOM 711 N N . VAL A 1 95 ? -3.811 8.009 -30.585 1.00 62.81 95 VAL A N 1
ATOM 712 C CA . VAL A 1 95 ? -4.687 7.185 -31.416 1.00 62.81 95 VAL A CA 1
ATOM 713 C C . VAL A 1 95 ? -3.806 6.539 -32.474 1.00 62.81 95 VAL A C 1
ATOM 715 O O . VAL A 1 95 ? -3.162 7.229 -33.264 1.00 62.81 95 VAL A O 1
ATOM 718 N N . ARG A 1 96 ? -3.738 5.206 -32.461 1.00 63.69 96 ARG A N 1
ATOM 719 C CA . ARG A 1 96 ? -2.998 4.453 -33.470 1.00 63.69 96 ARG A CA 1
ATOM 720 C C . ARG A 1 96 ? -3.612 4.762 -34.842 1.00 63.69 96 ARG A C 1
ATOM 722 O O . ARG A 1 96 ? -4.790 4.454 -35.037 1.00 63.69 96 ARG A O 1
ATOM 729 N N . PRO A 1 97 ? -2.860 5.344 -35.792 1.00 60.94 97 PRO A N 1
ATOM 730 C CA . PRO A 1 97 ? -3.412 5.783 -37.076 1.00 60.94 97 PRO A CA 1
ATOM 731 C C . PRO A 1 97 ? -3.996 4.623 -37.898 1.00 60.94 97 PRO A C 1
ATOM 733 O O . PRO A 1 97 ? -4.915 4.824 -38.686 1.00 60.94 97 PRO A O 1
ATOM 736 N N . GLU A 1 98 ? -3.538 3.392 -37.659 1.00 65.12 98 GLU A N 1
ATOM 737 C CA . GLU A 1 98 ? -4.063 2.167 -38.277 1.00 65.12 98 GLU A CA 1
ATOM 738 C C . GLU A 1 98 ? -5.515 1.813 -37.888 1.00 65.12 98 GLU A C 1
ATOM 740 O O . GLU A 1 98 ? -6.163 1.067 -38.614 1.00 65.12 98 GLU A O 1
ATOM 745 N N . LEU A 1 99 ? -6.065 2.384 -36.806 1.00 59.16 99 LEU A N 1
ATOM 746 C CA . LEU A 1 99 ? -7.480 2.230 -36.418 1.00 59.16 99 LEU A CA 1
ATOM 747 C C . LEU A 1 99 ? -8.388 3.352 -36.950 1.00 59.16 99 LEU A C 1
ATOM 749 O O . LEU A 1 99 ? -9.607 3.269 -36.811 1.00 59.16 99 LEU A O 1
ATOM 753 N N . ALA A 1 100 ? -7.823 4.395 -37.566 1.00 58.50 100 ALA A N 1
ATOM 754 C CA . ALA A 1 100 ? -8.594 5.515 -38.109 1.00 58.50 100 ALA A CA 1
ATOM 755 C C . ALA A 1 100 ? -9.220 5.215 -39.486 1.00 58.50 100 ALA A C 1
ATOM 757 O O . ALA A 1 100 ? -10.045 5.995 -39.965 1.00 58.50 100 ALA A O 1
ATOM 758 N N . GLN A 1 101 ? -8.876 4.090 -40.128 1.00 60.12 101 GLN A N 1
ATOM 759 C CA . GLN A 1 101 ? -9.555 3.660 -41.352 1.00 60.12 101 GLN A CA 1
ATOM 760 C C . GLN A 1 101 ? -10.869 2.955 -41.018 1.00 60.12 101 GLN A C 1
ATOM 762 O O . GLN A 1 101 ? -10.947 1.743 -40.824 1.00 60.12 101 GLN A O 1
ATOM 767 N N . THR A 1 102 ? -11.938 3.739 -41.002 1.00 55.00 102 THR A N 1
ATOM 768 C CA . THR A 1 102 ? -13.299 3.222 -41.083 1.00 55.00 102 THR A CA 1
ATOM 769 C C . THR A 1 102 ? -13.513 2.568 -42.456 1.00 55.00 102 THR A C 1
ATOM 771 O O . THR A 1 102 ? -13.461 3.218 -43.494 1.00 55.00 102 THR A O 1
ATOM 774 N N . GLY A 1 103 ? -13.761 1.255 -42.474 1.00 59.69 103 GLY A N 1
ATOM 775 C CA . GLY A 1 103 ? -14.458 0.599 -43.591 1.00 59.69 103 GLY A CA 1
ATOM 776 C C . GLY A 1 103 ? -13.629 -0.158 -44.637 1.00 59.69 103 GLY A C 1
ATOM 777 O O . GLY A 1 103 ? -14.217 -0.709 -45.567 1.00 59.69 103 GLY A O 1
ATOM 778 N N . GLY A 1 104 ? -12.308 -0.275 -44.503 1.00 59.53 104 GLY A N 1
ATOM 779 C CA . GLY A 1 104 ? -11.521 -1.138 -45.389 1.00 59.53 104 GLY A CA 1
ATOM 780 C C . GLY A 1 104 ? -11.646 -2.612 -44.996 1.00 59.53 104 GLY A C 1
ATOM 781 O O . GLY A 1 104 ? -10.940 -3.062 -44.098 1.00 59.53 104 GLY A O 1
ATOM 782 N N . LYS A 1 105 ? -12.516 -3.398 -45.651 1.00 65.44 105 LYS A N 1
ATOM 783 C CA . LYS A 1 105 ? -12.454 -4.868 -45.518 1.00 65.44 105 LYS A CA 1
ATOM 784 C C . LYS A 1 105 ? -11.052 -5.319 -45.952 1.00 65.44 105 LYS A C 1
ATOM 786 O O . LYS A 1 105 ? -10.681 -5.019 -47.090 1.00 65.44 105 LYS A O 1
ATOM 791 N N . PRO A 1 106 ? -10.282 -6.040 -45.118 1.00 60.31 106 PRO A N 1
ATOM 792 C CA . PRO A 1 106 ? -9.010 -6.585 -45.565 1.00 60.31 106 PRO A CA 1
ATOM 793 C C . PRO A 1 106 ? -9.286 -7.524 -46.744 1.00 60.31 106 PRO A C 1
ATOM 795 O O . PRO A 1 106 ? -10.022 -8.505 -46.605 1.00 60.31 106 PRO A O 1
ATOM 798 N N . GLN A 1 107 ? -8.740 -7.212 -47.923 1.00 64.50 107 GLN A N 1
ATOM 799 C CA . GLN A 1 107 ? -8.737 -8.153 -49.038 1.00 64.50 107 GLN A CA 1
ATOM 800 C C . GLN A 1 107 ? -7.764 -9.280 -48.691 1.00 64.50 107 GLN A C 1
ATOM 802 O O . GLN A 1 107 ? -6.578 -9.222 -49.004 1.00 64.50 107 GLN A O 1
ATOM 807 N N . LEU A 1 108 ? -8.264 -10.300 -47.997 1.00 67.06 108 LEU A N 1
ATOM 808 C CA . LEU A 1 108 ? -7.542 -11.550 -47.824 1.00 67.06 108 LEU A CA 1
ATOM 809 C C . LEU A 1 108 ? -7.453 -12.220 -49.198 1.00 67.06 108 LEU A C 1
ATOM 811 O O . LEU A 1 108 ? -8.459 -12.674 -49.750 1.00 67.06 108 LEU A O 1
ATOM 815 N N . THR A 1 109 ? -6.251 -12.262 -49.770 1.00 68.19 109 THR A N 1
ATOM 816 C CA . THR A 1 109 ? -5.972 -13.070 -50.955 1.00 68.19 109 THR A CA 1
ATOM 817 C C . THR A 1 109 ? -6.229 -14.535 -50.602 1.00 68.19 109 THR A C 1
ATOM 819 O O . THR A 1 109 ? -5.668 -15.080 -49.653 1.00 68.19 109 THR A O 1
ATOM 822 N N . LYS A 1 110 ? -7.148 -15.182 -51.330 1.00 69.69 110 LYS A N 1
ATOM 823 C CA . LYS A 1 110 ? -7.500 -16.589 -51.102 1.00 69.69 110 LYS A CA 1
ATOM 824 C C . LYS A 1 110 ? -6.335 -17.472 -51.540 1.00 69.69 110 LYS A C 1
ATOM 826 O O . LYS A 1 110 ? -6.176 -17.738 -52.728 1.00 69.69 110 LYS A O 1
ATOM 831 N N . ILE A 1 111 ? -5.536 -17.926 -50.583 1.00 72.12 111 ILE A N 1
ATOM 832 C CA . ILE A 1 111 ? -4.505 -18.936 -50.821 1.00 72.12 111 ILE A CA 1
ATOM 833 C C . ILE A 1 111 ? -5.197 -20.312 -50.816 1.00 72.12 111 ILE A C 1
ATOM 835 O O . ILE A 1 111 ? -5.829 -20.658 -49.815 1.00 72.12 111 ILE A O 1
ATOM 839 N N . PRO A 1 112 ? -5.139 -21.101 -51.905 1.00 69.44 112 PRO A N 1
ATOM 840 C CA . PRO A 1 112 ? -5.701 -22.448 -51.918 1.00 69.44 112 PRO A CA 1
ATOM 841 C C . PRO A 1 112 ? -4.896 -23.356 -50.978 1.00 69.44 112 PRO A C 1
ATOM 843 O O . PRO A 1 112 ? -3.683 -23.489 -51.125 1.00 69.44 112 PRO A O 1
ATOM 846 N N . LEU A 1 113 ? -5.576 -23.973 -50.007 1.00 69.69 113 LEU A N 1
ATOM 847 C CA . LEU A 1 113 ? -4.934 -24.734 -48.927 1.00 69.69 113 LEU A CA 1
ATOM 848 C C . LEU A 1 113 ? -4.512 -26.161 -49.318 1.00 69.69 113 LEU A C 1
ATOM 850 O O . LEU A 1 113 ? -3.740 -26.768 -48.585 1.00 69.69 113 LEU A O 1
ATOM 854 N N . TYR A 1 114 ? -4.956 -26.694 -50.462 1.00 60.56 114 TYR A N 1
ATOM 855 C CA . TYR A 1 114 ? -4.594 -28.047 -50.902 1.00 60.56 114 TYR A CA 1
ATOM 856 C C . TYR A 1 114 ? -4.432 -28.134 -52.423 1.00 60.56 114 TYR A C 1
ATOM 858 O O . TYR A 1 114 ? -5.237 -27.589 -53.178 1.00 60.56 114 TYR A O 1
ATOM 866 N N . ARG A 1 115 ? -3.380 -28.840 -52.866 1.00 57.94 115 ARG A N 1
ATOM 867 C CA . ARG A 1 115 ? -3.184 -29.259 -54.262 1.00 57.94 115 ARG A CA 1
ATOM 868 C C . ARG A 1 115 ? -3.693 -30.687 -54.408 1.00 57.94 115 ARG A C 1
ATOM 870 O O . ARG A 1 115 ? -3.168 -31.582 -53.752 1.00 57.94 115 ARG A O 1
ATOM 877 N N . VAL A 1 116 ? -4.677 -30.893 -55.274 1.00 55.22 116 VAL A N 1
ATOM 878 C CA . VAL A 1 116 ? -5.041 -32.232 -55.744 1.00 55.22 116 VAL A CA 1
ATOM 879 C C . VAL A 1 116 ? -4.168 -32.515 -56.963 1.00 55.22 116 VAL A C 1
ATOM 881 O O . VAL A 1 116 ? -4.209 -31.768 -57.938 1.00 55.22 116 VAL A O 1
ATOM 884 N N . ILE A 1 117 ? -3.305 -33.525 -56.864 1.00 57.16 117 ILE A N 1
ATOM 885 C CA . ILE A 1 117 ? -2.506 -34.022 -57.987 1.00 57.16 117 ILE A CA 1
ATOM 886 C C . ILE A 1 117 ? -3.281 -35.203 -58.560 1.00 57.16 117 ILE A C 1
ATOM 888 O O . ILE A 1 117 ? -3.389 -36.239 -57.906 1.00 57.16 117 ILE A O 1
ATOM 892 N N . ASP A 1 118 ? -3.826 -35.046 -59.763 1.00 62.09 118 ASP A N 1
ATOM 893 C CA . ASP A 1 118 ? -4.411 -36.169 -60.491 1.00 62.09 118 ASP A CA 1
ATOM 894 C C . ASP A 1 118 ? -3.289 -37.130 -60.941 1.00 62.09 118 ASP A C 1
ATOM 896 O O . ASP A 1 118 ? -2.187 -36.675 -61.269 1.00 62.09 118 ASP A O 1
ATOM 900 N N . PRO A 1 119 ? -3.534 -38.453 -61.028 1.00 58.41 119 PRO A N 1
ATOM 901 C CA . PRO A 1 119 ? -2.511 -39.458 -61.357 1.00 58.41 119 PRO A CA 1
ATOM 902 C C . PRO A 1 119 ? -1.915 -39.333 -62.773 1.00 58.41 119 PRO A C 1
ATOM 904 O O . PRO A 1 119 ? -1.004 -40.077 -63.123 1.00 58.41 119 PRO A O 1
ATOM 907 N N . TYR A 1 120 ? -2.395 -38.378 -63.575 1.00 62.03 120 TYR A N 1
ATOM 908 C CA . TYR A 1 120 ? -1.887 -38.055 -64.910 1.00 62.03 120 TYR A CA 1
ATOM 909 C C . TYR A 1 120 ? -1.214 -36.672 -64.994 1.00 62.03 120 TYR A C 1
ATOM 911 O O . TYR A 1 120 ? -0.952 -36.183 -66.087 1.00 62.03 120 TYR A O 1
ATOM 919 N N . GLY A 1 121 ? -0.925 -36.028 -63.856 1.00 58.56 121 GLY A N 1
ATOM 920 C CA . GLY A 1 121 ? -0.059 -34.844 -63.795 1.00 58.56 121 GLY A CA 1
ATOM 921 C C . GLY A 1 121 ? -0.653 -33.535 -64.331 1.00 58.56 121 GLY A C 1
ATOM 922 O O . GLY A 1 121 ? 0.071 -32.546 -64.428 1.00 58.56 121 GLY A O 1
ATOM 923 N N . ASN A 1 122 ? -1.950 -33.485 -64.644 1.00 56.75 122 ASN A N 1
ATOM 924 C CA . ASN A 1 122 ? -2.602 -32.249 -65.079 1.00 56.75 122 ASN A CA 1
ATOM 925 C C . ASN A 1 122 ? -3.129 -31.443 -63.885 1.00 56.75 122 ASN A C 1
ATOM 927 O O . ASN A 1 122 ? -3.852 -31.957 -63.036 1.00 56.75 122 ASN A O 1
ATOM 931 N N . MET A 1 123 ? -2.768 -30.157 -63.834 1.00 55.81 123 MET A N 1
ATOM 932 C CA . MET A 1 123 ? -3.209 -29.225 -62.795 1.00 55.81 123 MET A CA 1
ATOM 933 C C . MET A 1 123 ? -4.597 -28.672 -63.129 1.00 55.81 123 MET A C 1
ATOM 935 O O . MET A 1 123 ? -4.737 -27.878 -64.058 1.00 55.81 123 MET A O 1
ATOM 939 N N . SER A 1 124 ? -5.618 -29.043 -62.355 1.00 57.09 124 SER A N 1
ATOM 940 C CA . SER A 1 124 ? -6.936 -28.410 -62.424 1.00 57.09 124 SER A CA 1
ATOM 941 C C . SER A 1 124 ? -7.246 -27.650 -61.128 1.00 57.09 124 SER A C 1
ATOM 943 O O . SER A 1 124 ? -7.117 -28.166 -60.019 1.00 57.09 124 SER A O 1
ATOM 945 N N . TYR A 1 125 ? -7.625 -26.374 -61.259 1.00 54.72 125 TYR A N 1
ATOM 946 C CA . TYR A 1 125 ? -8.040 -25.536 -60.134 1.00 54.72 125 TYR A CA 1
ATOM 947 C C . TYR A 1 125 ? -9.558 -25.643 -59.967 1.00 54.72 125 TYR A C 1
ATOM 949 O O . TYR A 1 125 ? -10.314 -25.000 -60.699 1.00 54.72 125 TYR A O 1
ATOM 957 N N . GLN A 1 126 ? -10.032 -26.427 -58.996 1.00 51.03 126 GLN A N 1
ATOM 958 C CA . GLN A 1 126 ? -11.444 -26.378 -58.612 1.00 51.03 126 GLN A CA 1
ATOM 959 C C . GLN A 1 126 ? -11.710 -25.121 -57.779 1.00 51.03 126 GLN A C 1
ATOM 961 O O . GLN A 1 126 ? -11.397 -25.045 -56.592 1.00 51.03 126 GLN A O 1
ATOM 966 N N . SER A 1 127 ? -12.317 -24.115 -58.408 1.00 52.69 127 SER A N 1
ATOM 967 C CA . SER A 1 127 ? -12.981 -23.038 -57.677 1.00 52.69 127 SER A CA 1
ATOM 968 C C . SER A 1 127 ? -14.309 -23.573 -57.136 1.00 52.69 127 SER A C 1
ATOM 970 O O . SER A 1 127 ? -15.230 -23.877 -57.891 1.00 52.69 127 SER A O 1
ATOM 972 N N . GLY A 1 128 ? -14.411 -23.731 -55.815 1.00 48.00 128 GLY A N 1
ATOM 973 C CA . GLY A 1 128 ? -15.674 -24.074 -55.167 1.00 48.00 128 GLY A CA 1
ATOM 974 C C . GLY A 1 128 ? -16.706 -22.972 -55.411 1.00 48.00 128 GLY A C 1
ATOM 975 O O . GLY A 1 128 ? -16.624 -21.901 -54.809 1.00 48.00 128 GLY A O 1
ATOM 976 N N . ARG A 1 129 ? -17.669 -23.216 -56.306 1.00 48.06 129 ARG A N 1
ATOM 977 C CA . ARG A 1 129 ? -18.902 -22.426 -56.402 1.00 48.06 129 ARG A CA 1
ATOM 978 C C . ARG A 1 129 ? -19.838 -22.867 -55.273 1.00 48.06 129 ARG A C 1
ATOM 980 O O . ARG A 1 129 ? -20.264 -24.020 -55.299 1.00 48.06 129 ARG A O 1
ATOM 987 N N . PRO A 1 130 ? -20.227 -22.006 -54.320 1.00 46.53 130 PRO A N 1
ATOM 988 C CA . PRO A 1 130 ? -21.427 -22.281 -53.548 1.00 46.53 130 PRO A CA 1
ATOM 989 C C . PRO A 1 130 ? -22.643 -22.097 -54.465 1.00 46.53 130 PRO A C 1
ATOM 991 O O . PRO A 1 130 ? -22.806 -21.055 -55.104 1.00 46.53 130 PRO A O 1
ATOM 994 N N . ALA A 1 131 ? -23.473 -23.136 -54.551 1.00 49.25 131 ALA A N 1
ATOM 995 C CA . ALA A 1 131 ? -24.783 -23.091 -55.182 1.00 49.25 131 ALA A CA 1
ATOM 996 C C . ALA A 1 131 ? -25.646 -22.057 -54.445 1.00 49.25 131 ALA A C 1
ATOM 998 O O . ALA A 1 131 ? -26.143 -22.319 -53.353 1.00 49.25 131 ALA A O 1
ATOM 999 N N . ASN A 1 132 ? -25.778 -20.857 -55.011 1.00 47.19 132 ASN A N 1
ATOM 1000 C CA . ASN A 1 132 ? -26.676 -19.848 -54.471 1.00 47.19 132 ASN A CA 1
ATOM 1001 C C . ASN A 1 132 ? -28.085 -20.155 -54.989 1.00 47.19 132 ASN A C 1
ATOM 1003 O O . ASN A 1 132 ? -28.430 -19.828 -56.125 1.00 47.19 132 ASN A O 1
ATOM 1007 N N . ALA A 1 133 ? -28.849 -20.877 -54.171 1.00 46.28 133 ALA A N 1
ATOM 1008 C CA . ALA A 1 133 ? -30.277 -21.069 -54.346 1.00 46.28 133 ALA A CA 1
ATOM 1009 C C . ALA A 1 133 ? -30.964 -19.703 -54.206 1.00 46.28 133 ALA A C 1
ATOM 1011 O O . ALA A 1 133 ? -31.171 -19.205 -53.103 1.00 46.28 133 ALA A O 1
ATOM 1012 N N . GLY A 1 134 ? -31.268 -19.073 -55.339 1.00 51.75 134 GLY A N 1
ATOM 1013 C CA . GLY A 1 134 ? -32.090 -17.874 -55.377 1.00 51.75 134 GLY A CA 1
ATOM 1014 C C . GLY A 1 134 ? -33.554 -18.233 -55.157 1.00 51.75 134 GLY A C 1
ATOM 1015 O O . GLY A 1 134 ? -34.146 -18.893 -56.005 1.00 51.75 134 GLY A O 1
ATOM 1016 N N . LEU A 1 135 ? -34.132 -17.764 -54.051 1.00 45.41 135 LEU A N 1
ATOM 1017 C CA . LEU A 1 135 ? -35.573 -17.570 -53.872 1.00 45.41 135 LEU A CA 1
ATOM 1018 C C . LEU A 1 135 ? -35.822 -16.284 -53.050 1.00 45.41 135 LEU A C 1
ATOM 1020 O O . LEU A 1 135 ? -34.915 -15.828 -52.353 1.00 45.41 135 LEU A O 1
ATOM 1024 N N . PRO A 1 136 ? -36.987 -15.635 -53.232 1.00 52.31 136 PRO A N 1
ATOM 1025 C CA . PRO A 1 136 ? -37.072 -14.193 -53.470 1.00 52.31 136 PRO A CA 1
ATOM 1026 C C . PRO A 1 136 ? -37.312 -13.340 -52.218 1.00 52.31 136 PRO A C 1
ATOM 1028 O O . PRO A 1 136 ? -37.858 -13.797 -51.218 1.00 52.31 136 PRO A O 1
ATOM 1031 N N . PHE A 1 137 ? -36.932 -12.065 -52.336 1.00 45.88 137 PHE A N 1
ATOM 1032 C CA . PHE A 1 137 ? -37.288 -10.983 -51.420 1.00 45.88 137 PHE A CA 1
ATOM 1033 C C . PHE A 1 137 ? -38.793 -10.664 -51.517 1.00 45.88 137 PHE A C 1
ATOM 1035 O O . PHE A 1 137 ? -39.309 -10.518 -52.627 1.00 45.88 137 PHE A O 1
ATOM 1042 N N . PHE A 1 138 ? -39.455 -10.536 -50.363 1.00 53.94 138 PHE A N 1
ATOM 1043 C CA . PHE A 1 138 ? -40.642 -9.693 -50.182 1.00 53.94 138 PHE A CA 1
ATOM 1044 C C . PHE A 1 138 ? -40.195 -8.322 -49.674 1.00 53.94 138 PHE A C 1
ATOM 1046 O O . PHE A 1 138 ? -39.213 -8.292 -48.893 1.00 53.94 138 PHE A O 1
#

Foldseek 3Di:
DDDDDDDDDDDDDDDDDPDDDPPPPPPPVVVVVVVVVVVVVVVVVVVVVVVLVVLLVVLVVDPDPVSVVVNVVSVVVVVVVVVVVVVPPPPDPPPDVVVVDPDDDPPDDDDDPDFDQDPVRDGDDDDDDDPPPDDDDD

Sequence (138 aa):
MFNSEIIPMGEAATTQEEASEPHSDAPLSVAQGRREERYCKLSAIKRTYAVVEATAISLAKLDTDEATTQLEELLNYLQLAAGVAQFSSSVTLAVRPELAQTGGKPQLTKIPLYRVIDPYGNMSYQSGRPANAGLPFF